Protein AF-A0A0M2LWW5-F1 (afdb_monomer_lite)

pLDDT: mean 83.12, std 13.73, range [43.97, 96.44]

Sequence (97 aa):
MGMAKTNDEIMDEVTARLAATCDLDPTVSLLDGTGEFQDTVLESTYLIEAYQAGKDLTLAKLAYVADDMKSLPLKERVERASRAIIFSDNWQQERAA

Radius of gyration: 13.31 Å; chains: 1; bounding box: 31×36×34 Å

Structure (mmCIF, N/CA/C/O backbone):
data_AF-A0A0M2LWW5-F1
#
_entry.id   AF-A0A0M2LWW5-F1
#
loop_
_atom_site.group_PDB
_atom_site.id
_atom_site.type_symbol
_atom_site.label_atom_id
_atom_site.label_alt_id
_atom_site.label_comp_id
_atom_site.label_asym_id
_atom_site.label_entity_id
_atom_site.label_seq_id
_atom_site.pdbx_PDB_ins_code
_atom_site.Cartn_x
_atom_site.Cartn_y
_atom_site.Cartn_z
_atom_site.occupancy
_atom_site.B_iso_or_equiv
_atom_site.auth_seq_id
_atom_site.auth_comp_id
_atom_site.auth_asym_id
_atom_site.auth_atom_id
_atom_site.pdbx_PDB_model_num
ATOM 1 N N . MET A 1 1 ? -3.638 -24.154 13.969 1.00 43.97 1 MET A N 1
ATOM 2 C CA . MET A 1 1 ? -4.124 -23.460 12.759 1.00 43.97 1 MET A CA 1
ATOM 3 C C . MET A 1 1 ? -4.232 -21.992 13.126 1.00 43.97 1 MET A C 1
ATOM 5 O O . MET A 1 1 ? -5.049 -21.678 13.979 1.00 43.97 1 MET A O 1
ATOM 9 N N . GLY A 1 2 ? -3.332 -21.139 12.630 1.00 51.31 2 GLY A N 1
ATOM 10 C CA . GLY A 1 2 ? -3.430 -19.697 12.885 1.00 51.31 2 GLY A CA 1
ATOM 11 C C . GLY A 1 2 ? -4.678 -19.152 12.194 1.00 51.31 2 GLY A C 1
ATOM 12 O O . GLY A 1 2 ? -4.932 -19.532 11.052 1.00 51.31 2 GLY A O 1
ATOM 13 N N . MET A 1 3 ? -5.481 -18.345 12.890 1.00 60.16 3 MET A N 1
ATOM 14 C CA . MET A 1 3 ? -6.601 -17.640 12.261 1.00 60.16 3 MET A CA 1
ATOM 15 C C . MET A 1 3 ? -6.062 -16.770 11.120 1.00 60.16 3 MET A C 1
ATOM 17 O O . MET A 1 3 ? -5.014 -16.140 11.267 1.00 60.16 3 MET A O 1
ATOM 21 N N . ALA A 1 4 ? -6.746 -16.778 9.975 1.00 72.69 4 ALA A N 1
ATOM 22 C CA . ALA A 1 4 ? -6.441 -15.850 8.894 1.00 72.69 4 ALA A CA 1
ATOM 23 C C . ALA A 1 4 ? -6.685 -14.418 9.390 1.00 72.69 4 ALA A C 1
ATOM 25 O O . ALA A 1 4 ? -7.697 -14.171 10.047 1.00 72.69 4 ALA A O 1
ATOM 26 N N . LYS A 1 5 ? -5.757 -13.503 9.093 1.00 82.56 5 LYS A N 1
ATOM 27 C CA . LYS A 1 5 ? -5.922 -12.082 9.418 1.00 82.56 5 LYS A CA 1
ATOM 28 C C . LYS A 1 5 ? -7.076 -11.503 8.606 1.00 82.56 5 LYS A C 1
ATOM 30 O O . LYS A 1 5 ? -7.262 -11.855 7.441 1.00 82.56 5 LYS A O 1
ATOM 35 N N . THR A 1 6 ? -7.832 -10.611 9.222 1.00 90.31 6 THR A N 1
ATOM 36 C CA . THR A 1 6 ? -8.837 -9.789 8.551 1.00 90.31 6 THR A CA 1
ATOM 37 C C . THR A 1 6 ? -8.173 -8.769 7.625 1.00 90.31 6 THR A C 1
ATOM 39 O O . THR A 1 6 ? -6.994 -8.444 7.773 1.00 90.31 6 THR A O 1
ATOM 42 N N . ASN A 1 7 ? -8.937 -8.238 6.667 1.00 90.44 7 ASN A N 1
ATOM 43 C CA . ASN A 1 7 ? -8.452 -7.170 5.794 1.00 90.44 7 ASN A CA 1
ATOM 44 C C . ASN A 1 7 ? -7.971 -5.952 6.595 1.00 90.44 7 ASN A C 1
ATOM 46 O O . ASN A 1 7 ? -6.933 -5.394 6.267 1.00 90.44 7 ASN A O 1
ATOM 50 N N . ASP A 1 8 ? -8.675 -5.587 7.663 1.00 90.69 8 ASP A N 1
ATOM 51 C CA . ASP A 1 8 ? -8.309 -4.472 8.536 1.00 90.69 8 ASP A CA 1
ATOM 52 C C . ASP A 1 8 ? -6.975 -4.705 9.253 1.00 90.69 8 ASP A C 1
ATOM 54 O O . ASP A 1 8 ? -6.129 -3.818 9.271 1.00 90.69 8 ASP A O 1
ATOM 58 N N . GLU A 1 9 ? -6.744 -5.910 9.786 1.00 92.06 9 GLU A N 1
ATOM 59 C CA . GLU A 1 9 ? -5.458 -6.269 10.406 1.00 92.06 9 GLU A CA 1
ATOM 60 C C . GLU A 1 9 ? -4.312 -6.253 9.384 1.00 92.06 9 GLU A C 1
ATOM 62 O O . GLU A 1 9 ? -3.196 -5.837 9.693 1.00 92.06 9 GLU A O 1
ATOM 67 N N . ILE A 1 10 ? -4.575 -6.683 8.145 1.00 92.75 10 ILE A N 1
ATOM 68 C CA . ILE A 1 10 ? -3.588 -6.595 7.062 1.00 92.75 10 ILE A CA 1
ATOM 69 C C . ILE A 1 10 ? -3.336 -5.129 6.690 1.00 92.75 10 ILE A C 1
ATOM 71 O O . ILE A 1 10 ? -2.189 -4.759 6.444 1.00 92.75 10 ILE A O 1
ATOM 75 N N . MET A 1 11 ? -4.367 -4.283 6.673 1.00 94.62 11 MET A N 1
ATOM 76 C CA . MET A 1 11 ? -4.220 -2.850 6.416 1.00 94.62 11 MET A CA 1
ATOM 77 C C . MET A 1 11 ? -3.433 -2.136 7.509 1.00 94.62 11 MET A C 1
ATOM 79 O O . MET A 1 11 ? -2.589 -1.305 7.180 1.00 94.62 11 MET A O 1
ATOM 83 N N . ASP A 1 12 ? -3.627 -2.490 8.777 1.00 93.94 12 ASP A N 1
ATOM 84 C CA . ASP A 1 12 ? -2.818 -1.962 9.880 1.00 93.94 12 ASP A CA 1
ATOM 85 C C . ASP A 1 12 ? -1.327 -2.266 9.659 1.00 93.94 12 ASP A C 1
ATOM 87 O O . ASP A 1 12 ? -0.478 -1.383 9.768 1.00 93.94 12 ASP A O 1
ATOM 91 N N . GLU A 1 13 ? -0.995 -3.493 9.248 1.00 92.75 13 GLU A N 1
ATOM 92 C CA . GLU A 1 13 ? 0.388 -3.883 8.945 1.00 92.75 13 GLU A CA 1
ATOM 93 C C . GLU A 1 13 ? 0.949 -3.181 7.706 1.00 92.75 13 GLU A C 1
ATOM 95 O O . GLU A 1 13 ? 2.095 -2.725 7.710 1.00 92.75 13 GLU A O 1
ATOM 100 N N . VAL A 1 14 ? 0.153 -3.092 6.638 1.00 92.75 14 VAL A N 1
ATOM 101 C CA . VAL A 1 14 ? 0.553 -2.453 5.379 1.00 92.75 14 VAL A CA 1
ATOM 102 C C . VAL A 1 14 ? 0.816 -0.965 5.587 1.00 92.75 14 VAL A C 1
ATOM 104 O O . VAL A 1 14 ? 1.848 -0.466 5.140 1.00 92.75 14 VAL A O 1
ATOM 107 N N . THR A 1 15 ? -0.075 -0.266 6.289 1.00 91.31 15 THR A N 1
ATOM 108 C CA . THR A 1 15 ? 0.050 1.174 6.555 1.00 91.31 15 THR A CA 1
ATOM 109 C C . THR A 1 15 ? 1.191 1.472 7.523 1.00 91.31 15 THR A C 1
ATOM 111 O O . THR A 1 15 ? 1.990 2.368 7.259 1.00 91.31 15 THR A O 1
ATOM 114 N N . ALA A 1 16 ? 1.364 0.677 8.587 1.00 90.69 16 ALA A N 1
ATOM 115 C CA . ALA A 1 16 ? 2.509 0.798 9.494 1.00 90.69 16 ALA A CA 1
ATOM 116 C C . ALA A 1 16 ? 3.847 0.604 8.766 1.00 90.69 16 ALA A C 1
ATOM 118 O O . ALA A 1 16 ? 4.775 1.396 8.940 1.00 90.69 16 ALA A O 1
ATOM 119 N N . ARG A 1 17 ? 3.941 -0.415 7.901 1.00 89.06 17 ARG A N 1
ATOM 120 C CA . ARG A 1 17 ? 5.136 -0.660 7.085 1.00 89.06 17 ARG A CA 1
ATOM 121 C C . ARG A 1 17 ? 5.388 0.483 6.102 1.00 89.06 17 ARG A C 1
ATOM 123 O O . ARG A 1 17 ? 6.536 0.894 5.943 1.00 89.06 17 ARG A O 1
ATOM 130 N N . LEU A 1 18 ? 4.344 1.000 5.453 1.00 87.06 18 LEU A N 1
ATOM 131 C CA . LEU A 1 18 ? 4.464 2.113 4.512 1.00 87.06 18 LEU A CA 1
ATOM 132 C C . LEU A 1 18 ? 4.929 3.398 5.209 1.00 87.06 18 LEU A C 1
ATOM 134 O O . LEU A 1 18 ? 5.844 4.043 4.705 1.00 87.06 18 LEU A O 1
ATOM 138 N N . ALA A 1 19 ? 4.369 3.726 6.375 1.00 84.31 19 ALA A N 1
ATOM 139 C CA . ALA A 1 19 ? 4.790 4.871 7.182 1.00 84.31 19 ALA A CA 1
ATOM 140 C C . ALA A 1 19 ? 6.269 4.759 7.586 1.00 84.31 19 ALA A C 1
ATOM 142 O O . ALA A 1 19 ? 7.060 5.645 7.269 1.00 84.31 19 ALA A O 1
ATOM 143 N N . ALA A 1 20 ? 6.676 3.608 8.136 1.00 83.88 20 ALA A N 1
ATOM 144 C CA . ALA A 1 20 ? 8.0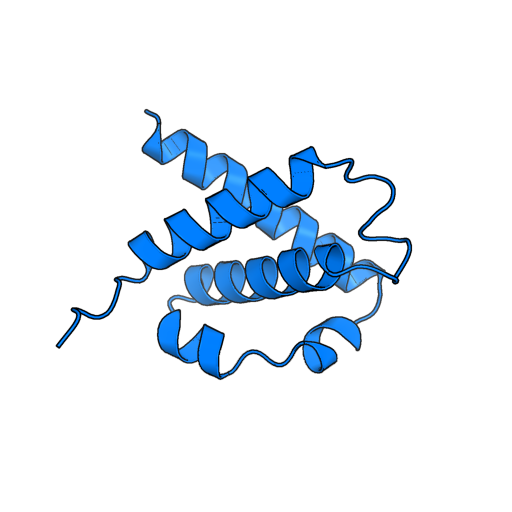75 3.347 8.482 1.00 83.88 20 ALA A CA 1
ATOM 145 C C . ALA A 1 20 ? 9.019 3.441 7.268 1.00 83.88 20 ALA A C 1
ATOM 147 O O . ALA A 1 20 ? 10.174 3.832 7.404 1.00 83.88 20 ALA A O 1
ATOM 148 N N . THR A 1 21 ? 8.530 3.094 6.072 1.00 79.88 21 THR A N 1
ATOM 149 C CA . THR A 1 21 ? 9.292 3.216 4.820 1.00 79.88 21 THR A CA 1
ATOM 150 C C . THR A 1 21 ? 9.419 4.676 4.370 1.00 79.88 21 THR A C 1
ATOM 152 O O . THR A 1 21 ? 10.462 5.061 3.849 1.00 79.88 21 THR A O 1
ATOM 155 N N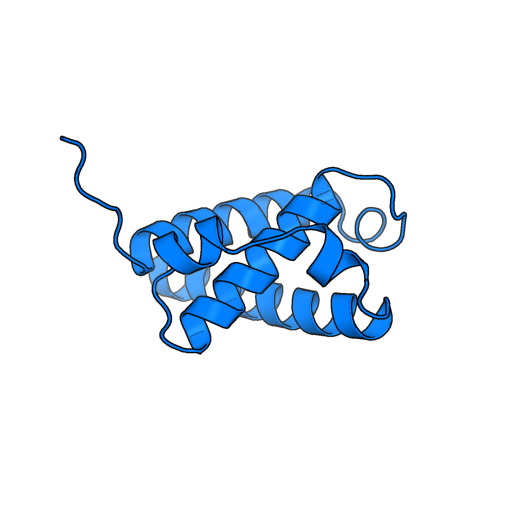 . CYS A 1 22 ? 8.383 5.495 4.571 1.00 72.69 22 CYS A N 1
ATOM 156 C CA . CYS A 1 22 ? 8.377 6.911 4.191 1.00 72.69 22 CYS A CA 1
ATOM 157 C C . CYS A 1 22 ? 9.216 7.791 5.131 1.00 72.69 22 CYS A C 1
ATOM 159 O O . CYS A 1 22 ? 9.762 8.794 4.675 1.00 72.69 22 CYS A O 1
ATOM 161 N N . ASP A 1 23 ? 9.370 7.403 6.399 1.00 72.81 23 ASP A N 1
ATOM 162 C CA . ASP A 1 23 ? 10.207 8.113 7.379 1.00 72.81 23 ASP A CA 1
ATOM 163 C C . ASP A 1 23 ? 11.719 8.023 7.076 1.00 72.81 23 ASP A C 1
ATOM 165 O O . ASP A 1 23 ? 12.510 8.807 7.602 1.00 72.81 23 ASP A O 1
ATOM 169 N N . LEU A 1 24 ? 12.144 7.103 6.201 1.00 64.94 24 LEU A N 1
ATOM 170 C CA . LEU A 1 24 ? 13.553 6.820 5.879 1.00 64.94 24 LEU A CA 1
ATOM 171 C C . LEU A 1 24 ? 14.146 7.700 4.749 1.00 64.94 24 LEU A C 1
ATOM 173 O O . LEU A 1 24 ? 15.090 7.286 4.085 1.00 64.94 24 LEU A O 1
ATOM 177 N N . ASP A 1 25 ? 13.649 8.930 4.580 1.00 57.19 25 ASP A N 1
ATOM 178 C CA . ASP A 1 25 ? 13.967 9.904 3.510 1.00 57.19 25 ASP A CA 1
ATOM 179 C C . ASP A 1 25 ? 13.301 9.597 2.140 1.00 57.19 25 ASP A C 1
ATOM 181 O O . ASP A 1 25 ? 13.831 8.865 1.295 1.00 57.19 25 ASP A O 1
ATOM 185 N N . PRO A 1 26 ? 12.113 10.179 1.880 1.00 48.56 26 PRO A N 1
ATOM 186 C CA . PRO A 1 26 ? 11.279 9.855 0.723 1.00 48.56 26 PRO A CA 1
ATOM 187 C C . PRO A 1 26 ? 11.755 10.494 -0.591 1.00 48.56 26 PRO A C 1
ATOM 189 O O . PRO A 1 26 ? 11.245 10.142 -1.657 1.00 48.56 26 PRO A O 1
ATOM 192 N N . THR A 1 27 ? 12.711 11.431 -0.551 1.00 52.56 27 THR A N 1
ATOM 193 C CA . THR A 1 27 ? 13.142 12.160 -1.758 1.00 52.56 27 THR A CA 1
ATOM 194 C C . THR A 1 27 ? 14.111 11.372 -2.635 1.00 52.56 27 THR A C 1
ATOM 196 O O . THR A 1 27 ? 14.195 11.632 -3.836 1.00 52.56 27 THR A O 1
ATOM 199 N N . VAL A 1 28 ? 14.783 10.368 -2.067 1.00 49.06 28 VAL A N 1
ATOM 200 C CA . VAL A 1 28 ? 15.800 9.575 -2.766 1.00 49.06 28 VAL A CA 1
ATOM 201 C C . VAL A 1 28 ? 15.214 8.246 -3.272 1.00 49.06 28 VAL A C 1
ATOM 203 O O . VAL A 1 28 ? 15.375 7.893 -4.433 1.00 49.06 28 VAL A O 1
ATOM 206 N N . SER A 1 29 ? 14.412 7.531 -2.484 1.00 55.25 29 SER A N 1
ATOM 207 C CA . SER A 1 29 ? 14.207 6.089 -2.720 1.00 55.25 29 SER A CA 1
ATOM 208 C C . SER A 1 29 ? 13.199 5.675 -3.809 1.00 55.25 29 SER A C 1
ATOM 210 O O . SER A 1 29 ? 13.312 4.577 -4.357 1.00 55.25 29 SER A O 1
ATOM 212 N N . LEU A 1 30 ? 12.213 6.508 -4.165 1.00 58.44 30 LEU A N 1
ATOM 213 C CA . LEU A 1 30 ? 11.205 6.147 -5.186 1.00 58.44 30 LEU A CA 1
ATOM 214 C C . LEU A 1 30 ? 11.677 6.472 -6.616 1.00 58.44 30 LEU A C 1
ATOM 216 O O . LEU A 1 30 ? 11.288 5.790 -7.570 1.00 58.44 30 LEU A O 1
ATOM 220 N N . LEU A 1 31 ? 12.537 7.489 -6.741 1.00 58.44 31 LEU A N 1
ATOM 221 C CA . LEU A 1 31 ? 13.107 7.983 -7.998 1.00 58.44 31 LEU A CA 1
ATOM 222 C C . LEU A 1 31 ? 14.421 7.280 -8.367 1.00 58.44 31 LEU A C 1
ATOM 224 O O . LEU A 1 31 ? 14.677 7.097 -9.554 1.00 58.44 31 LEU A O 1
ATOM 228 N N . ASP A 1 32 ? 15.211 6.842 -7.381 1.00 58.50 32 ASP A N 1
ATOM 229 C CA . ASP A 1 32 ? 16.568 6.311 -7.602 1.00 58.50 32 ASP A CA 1
ATOM 230 C C . ASP A 1 32 ? 16.603 4.823 -8.016 1.00 58.50 32 ASP A C 1
ATOM 232 O O . ASP A 1 32 ? 17.664 4.240 -8.220 1.00 58.50 32 ASP A O 1
ATOM 236 N N . GLY A 1 33 ? 15.432 4.187 -8.176 1.00 53.06 33 GLY A N 1
ATOM 237 C CA . GLY A 1 33 ? 15.250 2.920 -8.907 1.00 53.06 33 GLY A CA 1
ATOM 238 C C . GLY A 1 33 ? 16.000 1.683 -8.386 1.00 53.06 33 GLY A C 1
ATOM 239 O O . GLY A 1 33 ? 16.008 0.667 -9.076 1.00 53.06 33 GLY A O 1
ATOM 240 N N . THR A 1 34 ? 16.631 1.743 -7.210 1.00 52.12 34 THR A N 1
ATOM 241 C CA . THR A 1 34 ? 17.629 0.750 -6.764 1.00 52.12 34 THR A CA 1
ATOM 242 C C . THR A 1 34 ? 17.290 -0.001 -5.470 1.00 52.12 34 THR A C 1
ATOM 244 O O . THR A 1 34 ? 18.101 -0.809 -5.027 1.00 52.12 34 THR A O 1
ATOM 247 N N . GLY A 1 35 ? 16.120 0.196 -4.849 1.00 61.78 35 GLY A N 1
ATOM 248 C CA . GLY A 1 35 ? 15.922 -0.221 -3.451 1.00 61.78 35 GLY A CA 1
ATOM 249 C C . GLY A 1 35 ? 14.746 -1.153 -3.150 1.00 61.78 35 GLY A C 1
ATOM 250 O O . GLY A 1 35 ? 13.660 -1.004 -3.707 1.00 61.78 35 GLY A O 1
ATOM 251 N N . GLU A 1 36 ? 14.938 -1.997 -2.128 1.00 67.19 36 GLU A N 1
ATOM 252 C CA . GLU A 1 36 ? 13.893 -2.707 -1.356 1.00 67.19 36 GLU A CA 1
ATOM 253 C C . GLU A 1 36 ? 12.761 -1.763 -0.883 1.00 67.19 36 GLU A C 1
ATOM 255 O O . GLU A 1 36 ? 11.610 -2.170 -0.703 1.00 67.19 36 GLU A O 1
ATOM 260 N N . PHE A 1 37 ? 13.071 -0.469 -0.749 1.00 75.00 37 PHE A N 1
ATOM 261 C CA . PHE A 1 37 ? 12.123 0.616 -0.495 1.00 75.00 37 PHE A CA 1
ATOM 262 C C . PHE A 1 37 ? 11.051 0.733 -1.578 1.00 75.00 37 PHE A C 1
ATOM 264 O O . PHE A 1 37 ? 9.864 0.815 -1.267 1.00 75.00 37 PHE A O 1
ATOM 271 N N . GLN A 1 38 ? 11.452 0.724 -2.853 1.00 78.56 38 GLN A N 1
ATOM 272 C CA . GLN A 1 38 ? 10.517 0.844 -3.968 1.00 78.56 38 GLN A CA 1
ATOM 273 C C . GLN A 1 38 ? 9.575 -0.362 -3.995 1.00 78.56 38 GLN A C 1
ATOM 275 O O . GLN A 1 38 ? 8.374 -0.185 -4.174 1.00 78.56 38 GLN A O 1
ATOM 280 N N . ASP A 1 39 ? 10.088 -1.562 -3.725 1.00 84.69 39 ASP A N 1
ATOM 281 C CA . ASP A 1 39 ? 9.279 -2.784 -3.668 1.00 84.69 39 ASP A CA 1
ATOM 282 C C . ASP A 1 39 ? 8.257 -2.732 -2.536 1.00 84.69 39 ASP A C 1
ATOM 284 O O . ASP A 1 39 ? 7.086 -3.050 -2.746 1.00 84.69 39 ASP A O 1
ATOM 288 N N . THR A 1 40 ? 8.669 -2.237 -1.369 1.00 85.81 40 THR A N 1
ATOM 289 C CA . THR A 1 40 ? 7.789 -2.078 -0.207 1.00 85.81 40 THR A CA 1
ATOM 290 C C . THR A 1 40 ? 6.688 -1.047 -0.455 1.00 85.81 40 THR A C 1
ATOM 292 O O . THR A 1 40 ? 5.526 -1.291 -0.109 1.00 85.81 40 THR A O 1
ATOM 295 N N . VAL A 1 41 ? 7.018 0.091 -1.076 1.00 88.06 41 VAL A N 1
ATOM 296 C CA . VAL A 1 41 ? 6.030 1.128 -1.412 1.00 88.06 41 VAL A CA 1
ATOM 297 C C . VAL A 1 41 ? 5.065 0.629 -2.482 1.00 88.06 41 VAL A C 1
ATOM 299 O O . VAL A 1 41 ? 3.858 0.819 -2.337 1.00 88.06 41 VAL A O 1
ATOM 302 N N . LEU A 1 42 ? 5.558 -0.036 -3.530 1.00 89.94 42 LEU A N 1
ATOM 303 C CA . LEU A 1 42 ? 4.710 -0.579 -4.591 1.00 89.94 42 LEU A CA 1
ATOM 304 C C . LEU A 1 42 ? 3.788 -1.682 -4.053 1.00 89.94 42 LEU A C 1
ATOM 306 O O . LEU A 1 42 ? 2.582 -1.616 -4.281 1.00 89.94 42 LEU A O 1
ATOM 310 N N . GLU A 1 43 ? 4.299 -2.635 -3.271 1.00 92.94 43 GLU A N 1
ATOM 311 C CA . GLU A 1 43 ? 3.466 -3.685 -2.669 1.00 92.94 43 GLU A CA 1
ATOM 312 C C . GLU A 1 43 ? 2.370 -3.070 -1.793 1.00 92.94 43 GLU A C 1
ATOM 314 O O . GLU A 1 43 ? 1.193 -3.400 -1.932 1.00 92.94 43 GLU A O 1
ATOM 319 N N . SER A 1 44 ? 2.738 -2.122 -0.929 1.00 93.25 44 SER A N 1
ATOM 320 C CA . SER A 1 44 ? 1.778 -1.445 -0.053 1.00 93.25 44 SER A CA 1
ATOM 321 C C . SER A 1 44 ? 0.743 -0.649 -0.851 1.00 93.25 44 SER A C 1
ATOM 323 O O . SER A 1 44 ? -0.444 -0.717 -0.546 1.00 93.25 44 SER A O 1
ATOM 325 N N . THR A 1 45 ? 1.162 0.027 -1.924 1.00 94.19 45 THR A N 1
ATOM 326 C CA . THR A 1 45 ? 0.267 0.747 -2.843 1.00 94.19 45 THR A CA 1
ATOM 327 C C . THR A 1 45 ? -0.759 -0.196 -3.466 1.00 94.19 45 THR A C 1
ATOM 329 O O . THR A 1 45 ? -1.956 0.079 -3.418 1.00 94.19 45 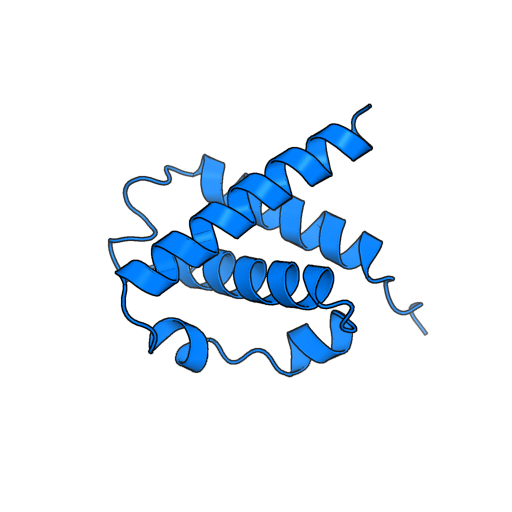THR A O 1
ATOM 332 N N . TYR A 1 46 ? -0.310 -1.336 -3.995 1.00 95.31 46 TYR A N 1
ATOM 333 C CA . TYR A 1 46 ? -1.188 -2.332 -4.604 1.00 95.31 46 TYR A CA 1
ATOM 334 C C . TYR A 1 46 ? -2.216 -2.881 -3.605 1.00 95.31 46 TYR A C 1
ATOM 336 O O . TYR A 1 46 ? -3.397 -3.014 -3.930 1.00 95.31 46 TYR A O 1
ATOM 344 N N . LEU A 1 47 ? -1.783 -3.185 -2.379 1.00 96.44 47 LEU A N 1
ATOM 345 C CA . LEU A 1 47 ? -2.665 -3.718 -1.340 1.00 96.44 47 LEU A CA 1
ATOM 346 C C . LEU A 1 47 ? -3.687 -2.683 -0.862 1.00 96.44 47 LEU A C 1
ATOM 348 O O . LEU A 1 47 ? -4.855 -3.024 -0.698 1.00 96.44 47 LEU A O 1
ATOM 352 N N . ILE A 1 48 ? -3.288 -1.419 -0.716 1.00 95.62 48 ILE A N 1
ATOM 353 C CA . ILE A 1 48 ? -4.206 -0.326 -0.368 1.00 95.62 48 ILE A CA 1
ATOM 354 C C . ILE A 1 48 ? -5.276 -0.153 -1.455 1.00 95.62 48 ILE A C 1
ATOM 356 O O . ILE A 1 48 ? -6.462 -0.055 -1.150 1.00 95.62 48 ILE A O 1
ATOM 360 N N . GLU A 1 49 ? -4.895 -0.180 -2.731 1.00 95.69 49 GLU A N 1
ATOM 361 C CA . GLU A 1 49 ? -5.858 -0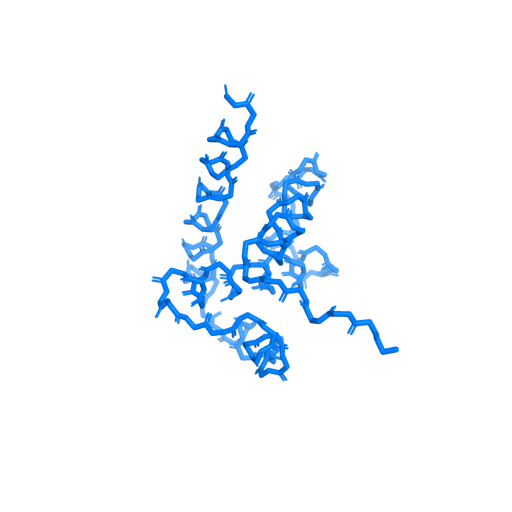.097 -3.835 1.00 95.69 49 GLU A CA 1
ATOM 362 C C . GLU A 1 49 ? -6.791 -1.316 -3.883 1.00 95.69 49 GLU A C 1
ATOM 364 O O . GLU A 1 49 ? -7.988 -1.182 -4.150 1.00 95.69 49 GLU A O 1
ATOM 369 N N . ALA A 1 50 ? -6.272 -2.514 -3.597 1.00 95.81 50 ALA A N 1
ATOM 370 C CA . ALA A 1 50 ? -7.085 -3.719 -3.486 1.00 95.81 50 ALA A CA 1
ATOM 371 C C . ALA A 1 50 ? -8.108 -3.603 -2.345 1.00 95.81 50 ALA A C 1
ATOM 373 O O . ALA A 1 50 ? -9.272 -3.960 -2.540 1.00 95.81 50 ALA A O 1
ATOM 374 N N . TYR A 1 51 ? -7.704 -3.045 -1.201 1.00 95.81 51 TYR A N 1
ATOM 375 C CA . TYR A 1 51 ? -8.583 -2.789 -0.061 1.00 95.81 51 TYR A CA 1
ATOM 376 C C . TYR A 1 51 ? -9.695 -1.802 -0.420 1.00 95.81 51 TYR A C 1
ATOM 378 O O . TYR A 1 51 ? -10.872 -2.090 -0.213 1.00 95.81 51 TYR A O 1
ATOM 386 N N . GLN A 1 52 ? -9.339 -0.671 -1.035 1.00 93.62 52 GLN A N 1
ATOM 387 C CA . GLN A 1 52 ? -10.295 0.344 -1.489 1.00 93.62 52 GLN A CA 1
ATOM 388 C C . GLN A 1 52 ? -11.287 -0.202 -2.527 1.00 93.62 52 GLN A C 1
ATOM 390 O O . GLN A 1 52 ? -12.432 0.241 -2.587 1.00 93.62 52 GLN A O 1
ATOM 395 N N . ALA A 1 53 ? -10.873 -1.193 -3.322 1.00 94.75 53 ALA A N 1
ATOM 396 C CA . ALA A 1 53 ? -11.736 -1.910 -4.257 1.00 94.75 53 ALA A CA 1
ATOM 397 C C . ALA A 1 53 ? -12.581 -3.027 -3.602 1.00 94.75 53 ALA A C 1
ATOM 399 O O . ALA A 1 53 ? -13.288 -3.742 -4.314 1.00 94.75 53 ALA A O 1
ATOM 400 N N . GLY A 1 54 ? -12.500 -3.213 -2.280 1.00 92.25 54 GLY A N 1
ATOM 401 C CA . GLY A 1 54 ? -13.235 -4.240 -1.537 1.00 92.25 54 GLY A CA 1
ATOM 402 C C . GLY A 1 54 ? -12.734 -5.668 -1.774 1.00 92.25 54 GLY A C 1
ATOM 403 O O . GLY A 1 54 ? -13.503 -6.617 -1.626 1.00 92.25 54 GLY A O 1
ATOM 404 N N . LYS A 1 55 ? -11.472 -5.844 -2.188 1.00 93.75 55 LYS A N 1
ATOM 405 C CA . LYS A 1 55 ? -10.876 -7.166 -2.434 1.00 93.75 55 LYS A CA 1
ATOM 406 C C . LYS A 1 55 ? -10.330 -7.781 -1.145 1.00 93.75 55 LYS A C 1
ATOM 408 O O . LYS A 1 55 ? -9.952 -7.084 -0.207 1.00 93.75 55 LYS A O 1
ATOM 413 N N . ASP A 1 56 ? -10.246 -9.108 -1.121 1.00 93.00 56 ASP A N 1
ATOM 414 C CA . ASP A 1 56 ? -9.536 -9.843 -0.072 1.00 93.00 56 ASP A CA 1
ATOM 415 C C . ASP A 1 56 ? -8.027 -9.581 -0.182 1.00 93.00 56 ASP A C 1
ATOM 417 O O . ASP A 1 56 ? -7.420 -9.819 -1.232 1.00 93.00 56 ASP A O 1
ATOM 421 N N . LEU A 1 57 ? -7.419 -9.081 0.894 1.00 91.81 57 LEU A N 1
ATOM 422 C CA . LEU A 1 57 ? -6.011 -8.693 0.888 1.00 91.81 57 LEU A CA 1
ATOM 423 C C . LEU A 1 57 ? -5.049 -9.867 0.988 1.00 91.81 57 LEU A C 1
ATOM 425 O O . LEU A 1 57 ? -3.918 -9.761 0.516 1.00 91.81 57 LEU A O 1
ATOM 429 N N . THR A 1 58 ? -5.487 -10.996 1.538 1.00 91.81 58 THR A N 1
ATOM 430 C CA . THR A 1 58 ? -4.685 -12.221 1.526 1.00 91.81 58 THR A CA 1
ATOM 431 C C . THR A 1 58 ? -4.539 -12.713 0.091 1.00 91.81 58 THR A C 1
ATOM 433 O O . THR A 1 58 ? -3.427 -12.983 -0.364 1.00 91.81 58 THR A O 1
ATOM 436 N N . LEU A 1 59 ? -5.646 -12.764 -0.656 1.00 92.00 59 LEU A N 1
ATOM 437 C CA . LEU A 1 59 ? -5.631 -13.148 -2.068 1.00 92.00 59 LEU A CA 1
ATOM 438 C C . LEU A 1 59 ? -4.910 -12.115 -2.936 1.00 92.00 59 LEU A C 1
ATOM 440 O O . LEU A 1 59 ? -4.130 -12.500 -3.806 1.00 92.00 59 LEU A O 1
ATOM 444 N N . ALA A 1 60 ? -5.120 -10.820 -2.688 1.00 92.62 60 ALA A N 1
ATOM 445 C CA . ALA A 1 60 ? -4.418 -9.763 -3.411 1.00 92.62 60 ALA A CA 1
ATOM 446 C C . ALA A 1 60 ? -2.900 -9.865 -3.205 1.00 92.62 60 ALA A C 1
ATOM 448 O O . ALA A 1 60 ? -2.148 -9.819 -4.174 1.00 92.62 60 ALA A O 1
ATOM 449 N N . LYS A 1 61 ? -2.440 -10.091 -1.969 1.00 91.81 61 LYS A N 1
ATOM 450 C CA . LYS A 1 61 ? -1.013 -10.264 -1.674 1.00 91.81 61 LYS A CA 1
ATOM 451 C C . LYS A 1 61 ? -0.410 -11.476 -2.378 1.00 91.81 61 LYS A C 1
ATOM 453 O O . LYS A 1 61 ? 0.704 -11.388 -2.877 1.00 91.81 61 LYS A O 1
ATOM 458 N N . LEU A 1 62 ? -1.142 -12.587 -2.455 1.00 91.56 62 LEU A N 1
ATOM 459 C CA . LEU A 1 62 ? -0.702 -13.774 -3.196 1.00 91.56 62 LEU A CA 1
ATOM 460 C C . LEU A 1 62 ? -0.650 -13.546 -4.714 1.00 91.56 62 LEU A C 1
ATOM 462 O O . LEU A 1 62 ? 0.148 -14.184 -5.394 1.00 91.56 62 LEU A O 1
ATOM 466 N N . ALA A 1 63 ? -1.492 -12.655 -5.237 1.00 91.56 63 ALA A N 1
ATOM 467 C CA . ALA A 1 63 ? -1.529 -12.288 -6.649 1.00 91.56 63 ALA A CA 1
ATOM 468 C C . ALA A 1 63 ? -0.548 -11.160 -7.021 1.00 91.56 63 ALA A C 1
ATOM 470 O O . ALA A 1 63 ? -0.418 -10.845 -8.203 1.00 91.56 63 ALA A O 1
ATOM 471 N N . TYR A 1 64 ? 0.114 -10.532 -6.046 1.00 91.19 64 TYR A N 1
ATOM 472 C CA . TYR A 1 64 ? 1.028 -9.423 -6.294 1.00 91.19 64 TYR A CA 1
ATOM 473 C C . TYR A 1 64 ? 2.289 -9.889 -7.029 1.00 91.19 64 TYR A C 1
ATOM 475 O O . TYR A 1 64 ? 3.014 -10.770 -6.565 1.00 91.19 64 TYR A O 1
ATOM 483 N N . VAL A 1 65 ? 2.580 -9.234 -8.152 1.00 90.25 65 VAL A N 1
ATOM 484 C CA . VAL A 1 65 ? 3.804 -9.423 -8.934 1.00 90.25 65 VAL A CA 1
ATOM 485 C C . VAL A 1 65 ? 4.518 -8.078 -9.014 1.00 90.25 65 VAL A C 1
ATOM 487 O O . VAL A 1 65 ? 4.003 -7.125 -9.597 1.00 90.25 65 VAL A O 1
ATOM 490 N N . ALA A 1 66 ? 5.711 -7.983 -8.420 1.00 84.25 66 ALA A N 1
ATOM 491 C CA . ALA A 1 66 ? 6.454 -6.721 -8.338 1.00 84.25 66 ALA A CA 1
ATOM 492 C C . ALA A 1 66 ? 6.752 -6.117 -9.723 1.00 84.25 66 ALA A C 1
ATOM 494 O O . ALA A 1 66 ? 6.666 -4.900 -9.906 1.00 84.25 66 ALA A O 1
ATOM 495 N N . ASP A 1 67 ? 7.051 -6.967 -10.705 1.00 84.62 67 ASP A N 1
ATOM 496 C CA . ASP A 1 67 ? 7.376 -6.540 -12.067 1.00 84.62 67 ASP A CA 1
ATOM 497 C C . ASP A 1 67 ? 6.190 -5.877 -12.784 1.00 84.62 67 ASP A C 1
ATOM 499 O O . ASP A 1 67 ? 6.405 -4.922 -13.533 1.00 84.62 67 ASP A O 1
ATOM 503 N N . ASP A 1 68 ? 4.946 -6.280 -12.496 1.00 87.00 68 ASP A N 1
ATOM 504 C CA . ASP A 1 68 ? 3.752 -5.655 -13.083 1.00 87.00 68 ASP A CA 1
ATOM 505 C C . ASP A 1 68 ? 3.678 -4.179 -12.690 1.00 87.00 68 ASP A C 1
ATOM 507 O O . ASP A 1 68 ? 3.484 -3.302 -13.531 1.00 87.00 68 ASP A O 1
ATOM 511 N N . MET A 1 69 ? 3.916 -3.885 -11.412 1.00 85.31 69 MET A N 1
ATOM 512 C CA . MET A 1 69 ? 3.918 -2.517 -10.904 1.00 85.31 69 MET A CA 1
ATOM 513 C C . MET A 1 69 ? 5.132 -1.733 -11.392 1.00 85.31 69 MET A C 1
ATOM 515 O O . MET A 1 69 ? 4.975 -0.571 -11.753 1.00 85.31 69 MET A O 1
ATOM 519 N N . LYS A 1 70 ? 6.324 -2.343 -11.458 1.00 84.94 70 LYS A N 1
ATOM 520 C CA . LYS A 1 70 ? 7.550 -1.698 -11.971 1.00 84.94 70 LYS A CA 1
ATOM 521 C C . LYS A 1 70 ? 7.473 -1.354 -13.456 1.00 84.94 70 LYS A C 1
ATOM 523 O O . LYS A 1 70 ? 8.093 -0.375 -13.871 1.00 84.94 70 LYS A O 1
ATOM 528 N N . SER A 1 71 ? 6.714 -2.125 -14.234 1.00 87.81 71 SER A N 1
ATOM 529 C CA . SER A 1 71 ? 6.520 -1.892 -15.669 1.00 87.81 71 SER A CA 1
ATOM 530 C C . SER A 1 71 ? 5.736 -0.610 -15.978 1.00 87.81 71 SER A C 1
ATOM 532 O O . SER A 1 71 ? 5.825 -0.080 -17.088 1.00 87.81 71 SER A O 1
ATOM 534 N N . LEU A 1 72 ? 5.002 -0.077 -14.994 1.00 86.88 72 LEU A N 1
ATOM 535 C CA . LEU A 1 72 ? 4.217 1.140 -15.150 1.00 86.88 72 LEU A CA 1
ATOM 536 C C . LEU A 1 72 ? 5.114 2.378 -15.328 1.00 86.88 72 LEU A C 1
ATOM 538 O O . LEU A 1 72 ? 6.178 2.489 -14.697 1.00 86.88 72 LEU A O 1
ATOM 542 N N . PRO A 1 73 ? 4.666 3.375 -16.118 1.00 89.25 73 PRO A N 1
ATOM 543 C CA . PRO A 1 73 ? 5.363 4.649 -16.241 1.00 89.25 73 PRO A CA 1
ATOM 544 C C . PRO A 1 73 ? 5.654 5.264 -14.868 1.00 89.25 73 PRO A C 1
ATOM 546 O O . PRO A 1 73 ? 4.796 5.266 -13.987 1.00 89.25 73 PRO A O 1
ATOM 549 N N . LEU A 1 74 ? 6.849 5.840 -14.686 1.00 83.75 74 LEU A N 1
ATOM 550 C CA . LEU A 1 74 ? 7.267 6.423 -13.400 1.00 83.75 74 LEU A CA 1
ATOM 551 C C . LEU A 1 74 ? 6.232 7.409 -12.843 1.00 83.75 74 LEU A C 1
ATOM 553 O O . LEU A 1 74 ? 5.911 7.358 -11.661 1.00 83.75 74 LEU A O 1
ATOM 557 N N . LYS A 1 75 ? 5.672 8.264 -13.706 1.00 86.81 75 LYS A N 1
ATOM 558 C CA . LYS A 1 75 ? 4.621 9.212 -13.325 1.00 86.81 75 LYS A CA 1
ATOM 559 C C . LYS A 1 75 ? 3.409 8.505 -12.710 1.00 86.81 75 LYS A C 1
ATOM 561 O O . LYS A 1 75 ? 2.931 8.928 -11.666 1.00 86.81 75 LYS A O 1
ATOM 566 N N . GLU A 1 76 ? 2.947 7.421 -13.327 1.00 90.44 76 GLU A N 1
ATOM 567 C CA . GLU A 1 76 ? 1.806 6.651 -12.828 1.00 90.44 76 GLU A CA 1
ATOM 568 C C . GLU A 1 76 ? 2.127 5.990 -11.482 1.00 90.44 76 GLU A C 1
ATOM 570 O O . GLU A 1 76 ? 1.321 6.055 -10.554 1.00 90.44 76 GLU A O 1
ATOM 575 N N . ARG A 1 77 ? 3.331 5.418 -11.343 1.00 88.00 77 ARG A N 1
ATOM 576 C CA . ARG A 1 77 ? 3.792 4.826 -10.079 1.00 88.00 77 ARG A CA 1
ATOM 577 C C . ARG A 1 77 ? 3.818 5.846 -8.948 1.00 88.00 77 ARG A C 1
ATOM 579 O O . ARG A 1 77 ? 3.317 5.557 -7.866 1.00 88.00 77 ARG A O 1
ATOM 586 N N . VAL A 1 78 ? 4.358 7.038 -9.207 1.00 85.81 78 VAL A N 1
ATOM 587 C CA . VAL A 1 78 ? 4.406 8.133 -8.229 1.00 85.81 78 VAL A CA 1
ATOM 588 C C . VAL A 1 78 ? 2.995 8.574 -7.845 1.00 85.81 78 VAL A C 1
ATOM 590 O O . VAL A 1 78 ? 2.695 8.645 -6.662 1.00 85.81 78 VAL A O 1
ATOM 593 N N . GLU A 1 79 ? 2.099 8.805 -8.809 1.00 89.06 79 GLU A N 1
ATOM 594 C CA . GLU A 1 79 ? 0.722 9.230 -8.516 1.00 89.06 79 GLU A CA 1
ATOM 595 C C . GLU A 1 79 ? -0.051 8.203 -7.675 1.00 89.06 79 GLU A C 1
ATOM 597 O O . GLU A 1 79 ? -0.795 8.572 -6.763 1.00 89.06 79 GLU A O 1
ATOM 602 N N . ARG A 1 80 ? 0.110 6.909 -7.972 1.00 92.19 80 ARG A N 1
ATOM 603 C CA . ARG A 1 80 ? -0.508 5.822 -7.200 1.00 92.19 80 ARG A CA 1
ATOM 604 C C . ARG A 1 80 ? 0.083 5.732 -5.795 1.00 92.19 80 ARG A C 1
ATOM 606 O O . ARG A 1 80 ? -0.677 5.738 -4.829 1.00 92.19 80 ARG A O 1
ATOM 613 N N . ALA A 1 81 ? 1.410 5.766 -5.674 1.00 89.38 81 ALA A N 1
ATOM 614 C CA . ALA A 1 81 ? 2.092 5.757 -4.383 1.00 89.38 81 ALA A CA 1
ATOM 615 C C . ALA A 1 81 ? 1.701 6.961 -3.512 1.00 89.38 81 ALA A C 1
ATOM 617 O O . ALA A 1 81 ? 1.381 6.785 -2.342 1.00 89.38 81 ALA A O 1
ATOM 618 N N . SER A 1 82 ? 1.636 8.174 -4.071 1.00 88.75 82 SER A N 1
ATOM 619 C CA . SER A 1 82 ? 1.207 9.367 -3.327 1.00 88.75 82 SER A CA 1
ATOM 620 C C . SER A 1 82 ? -0.212 9.227 -2.772 1.00 88.75 82 SER A C 1
ATOM 622 O O . SER A 1 82 ? -0.452 9.574 -1.618 1.00 88.75 82 SER A O 1
ATOM 624 N N . ARG A 1 83 ? -1.153 8.683 -3.557 1.00 91.44 83 ARG A N 1
ATOM 625 C CA . ARG A 1 83 ? -2.522 8.416 -3.082 1.00 91.44 83 ARG A CA 1
ATOM 626 C C . ARG A 1 83 ? -2.550 7.376 -1.962 1.00 91.44 83 ARG A C 1
ATOM 628 O O . ARG A 1 83 ? -3.269 7.567 -0.985 1.00 91.44 83 ARG A O 1
ATOM 635 N N . ALA A 1 84 ? -1.760 6.313 -2.090 1.00 91.38 84 ALA A N 1
ATOM 636 C CA . ALA A 1 84 ? -1.647 5.280 -1.068 1.00 91.38 84 ALA A CA 1
ATOM 637 C C . ALA A 1 84 ? -1.043 5.815 0.241 1.00 91.38 84 ALA A C 1
ATOM 639 O O . ALA A 1 84 ? -1.541 5.488 1.314 1.00 91.38 84 ALA A O 1
ATOM 640 N N . ILE A 1 85 ? -0.033 6.686 0.163 1.00 90.12 85 ILE A N 1
ATOM 641 C CA . ILE A 1 85 ? 0.570 7.340 1.334 1.00 90.12 85 ILE A CA 1
ATOM 642 C C . ILE A 1 85 ? -0.460 8.212 2.061 1.00 90.12 85 ILE A C 1
ATOM 644 O O . ILE A 1 85 ? -0.614 8.079 3.270 1.00 90.12 85 ILE A O 1
ATOM 648 N N . ILE A 1 86 ? -1.216 9.046 1.336 1.00 90.75 86 ILE A N 1
ATOM 649 C CA . ILE A 1 86 ? -2.274 9.881 1.936 1.00 90.75 86 ILE A CA 1
ATOM 650 C C . ILE A 1 86 ? -3.339 9.010 2.610 1.00 90.75 86 ILE A C 1
ATOM 652 O O . ILE A 1 86 ? -3.787 9.309 3.713 1.00 90.75 86 ILE A O 1
ATOM 656 N N . PHE A 1 87 ? -3.749 7.918 1.958 1.00 93.50 87 PHE A N 1
ATOM 657 C CA . PHE A 1 87 ? -4.700 6.986 2.555 1.00 93.50 87 PHE A CA 1
ATOM 658 C C . PHE A 1 87 ? -4.147 6.355 3.837 1.00 93.50 87 PHE A C 1
ATOM 660 O O . PHE A 1 87 ? -4.859 6.2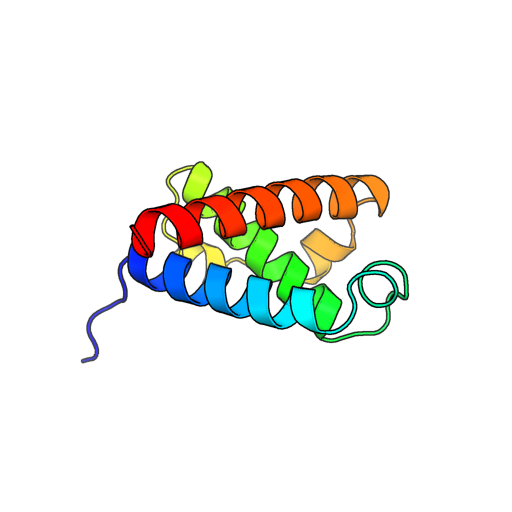68 4.832 1.00 93.50 87 PHE A O 1
ATOM 667 N N . SER A 1 88 ? -2.884 5.932 3.812 1.00 91.56 88 SER A N 1
ATOM 668 C CA . SER A 1 88 ? -2.203 5.332 4.957 1.00 91.56 88 SER A CA 1
ATOM 669 C C . SER A 1 88 ? -2.135 6.279 6.153 1.00 91.56 88 SER A C 1
ATOM 671 O O . SER A 1 88 ? -2.376 5.843 7.274 1.00 91.56 88 SER A O 1
ATOM 673 N N . ASP A 1 89 ? -1.838 7.558 5.919 1.00 90.00 89 ASP A N 1
ATOM 674 C CA . ASP A 1 89 ? -1.809 8.583 6.967 1.00 90.00 89 ASP A CA 1
ATOM 675 C C . ASP A 1 89 ? -3.198 8.769 7.600 1.00 90.00 89 ASP A C 1
ATOM 677 O O . ASP A 1 89 ? -3.352 8.649 8.815 1.00 90.00 89 ASP A O 1
ATOM 681 N N . ASN A 1 90 ? -4.240 8.933 6.776 1.00 92.12 90 ASN A N 1
ATOM 682 C CA . ASN A 1 90 ? -5.617 9.051 7.268 1.00 92.12 90 ASN A CA 1
ATOM 683 C C . ASN A 1 90 ? -6.052 7.811 8.068 1.00 92.12 90 ASN A C 1
ATOM 685 O O . ASN A 1 90 ? -6.628 7.946 9.145 1.00 92.12 90 ASN A O 1
ATOM 689 N N . TRP A 1 91 ? -5.740 6.608 7.575 1.00 92.62 91 TRP A N 1
ATOM 690 C CA . TRP A 1 91 ? -6.057 5.348 8.255 1.00 92.62 91 TRP A CA 1
ATOM 691 C C . TRP A 1 91 ? -5.441 5.281 9.657 1.00 92.62 91 TRP A C 1
ATOM 693 O O . TRP A 1 91 ? -6.107 4.913 10.625 1.00 92.62 91 TRP A O 1
ATOM 703 N N . GLN A 1 92 ? -4.166 5.657 9.782 1.00 88.38 92 GLN A N 1
ATOM 704 C CA . GLN A 1 92 ? -3.469 5.660 11.067 1.00 88.38 92 GLN A CA 1
ATOM 705 C C . GLN A 1 92 ? -4.032 6.711 12.025 1.00 88.38 92 GLN A C 1
ATOM 707 O O . GLN A 1 92 ? -4.182 6.427 13.213 1.00 88.38 92 GLN A O 1
ATOM 712 N N . GLN A 1 93 ? -4.386 7.896 11.522 1.00 88.69 93 GLN A N 1
ATOM 713 C CA . GLN A 1 93 ? -5.010 8.945 12.329 1.00 88.69 93 GLN A CA 1
ATOM 714 C C . GLN A 1 93 ? -6.378 8.512 12.872 1.00 88.69 93 GLN A C 1
ATOM 716 O O . GLN A 1 93 ? -6.655 8.724 14.050 1.00 88.69 93 GLN A O 1
ATOM 721 N N . GLU A 1 94 ? -7.207 7.856 12.054 1.00 89.19 94 GLU A N 1
ATOM 722 C CA . GLU A 1 94 ? -8.528 7.363 12.467 1.00 89.19 94 GLU A CA 1
ATOM 723 C C . GLU A 1 94 ? -8.453 6.293 13.564 1.00 89.19 94 GLU A C 1
ATOM 725 O O . GLU A 1 94 ? -9.338 6.234 14.412 1.00 89.19 94 GLU A O 1
ATOM 730 N N . ARG A 1 95 ? -7.403 5.460 13.581 1.00 79.31 95 ARG A N 1
ATOM 731 C CA . ARG A 1 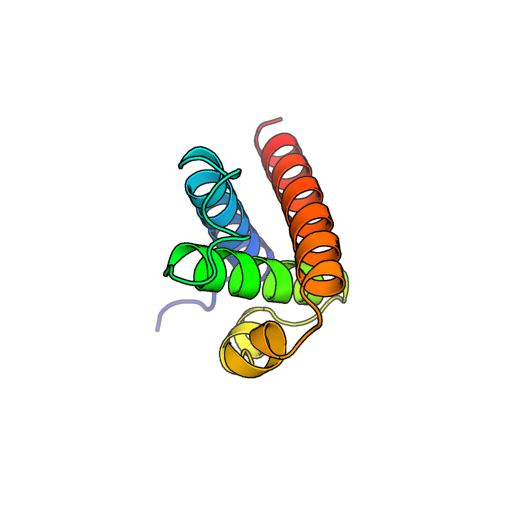95 ? -7.209 4.423 14.614 1.00 79.31 95 ARG A CA 1
ATOM 732 C C . ARG A 1 95 ? -6.486 4.906 15.869 1.00 79.31 95 ARG A C 1
ATOM 734 O O . ARG A 1 95 ? -6.510 4.211 16.883 1.00 79.31 95 ARG A O 1
ATOM 741 N N . ALA A 1 96 ? -5.823 6.057 15.802 1.00 69.69 96 ALA A N 1
ATOM 742 C CA . ALA A 1 96 ? -5.198 6.696 16.956 1.00 69.69 96 ALA A CA 1
ATOM 743 C C . ALA A 1 96 ? -6.176 7.572 17.767 1.00 69.69 96 ALA A C 1
ATOM 745 O O . ALA A 1 96 ? -5.851 7.935 18.901 1.00 69.69 96 ALA A O 1
ATOM 746 N N . ALA A 1 97 ? -7.327 7.926 17.183 1.00 60.53 97 ALA A N 1
ATOM 747 C CA . ALA A 1 97 ? -8.397 8.724 17.787 1.00 60.53 97 ALA A CA 1
ATOM 748 C C . ALA A 1 97 ? -9.377 7.875 18.616 1.00 60.53 97 ALA A C 1
ATOM 750 O O . ALA A 1 97 ? -9.876 8.410 19.634 1.00 60.53 97 ALA A O 1
#

Foldseek 3Di:
DDDDDFLLRVLLVLLVQLVVLPVPPVPCDLPVPDDPSVLSLQLSLQLLVCVVVVHGSVVSSVVDDSVVLVVDDSVVNVVSSVVSNVVSVVSVVVVVD

Secondary structure (DSSP, 8-state):
-PPPPPHHHHHHHHHHHHHHHHTT-HHHHTTS---HHHHHHHHHHHHHHHHHTT--HHHHHHH--HHHHHTS-HHHHHHHHHHHHHHHHHHHHHHH-